Protein AF-X0VDY5-F1 (afdb_monomer)

Mean predicted aligned error: 6.78 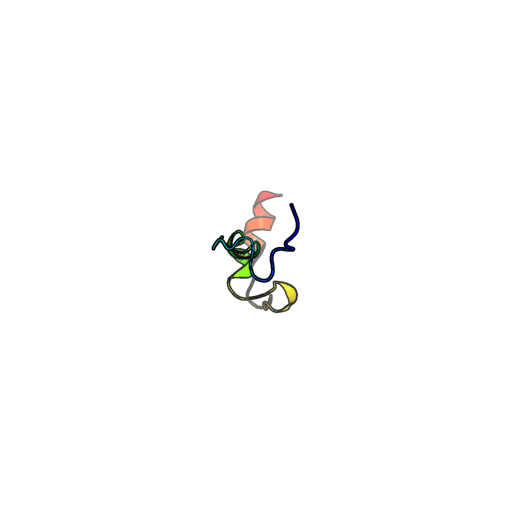Å

Secondary structure (D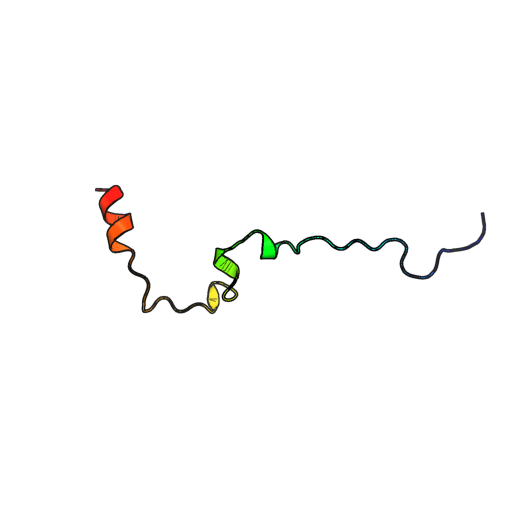SSP, 8-state):
------S-S-------GGGG-GGGTTS-GGGS--TT---HHHHHTT-

Organism: NCBI:txid412755

Sequence (47 aa):
GDRIPIGVLYKEERPVYRNNFPALEKGPLVRQSLERVDVKGLLKEFK

Foldseek 3Di:
DDDDDDDDPDDDDDDDPQVVDPVCPVHDPVPDDPPPPDCVVVVVVVD

Solvent-accessible surface area (backbone atoms only — not comparable to full-atom values): 3575 Å² total; per-residue (Å²): 141,89,77,83,88,81,78,85,90,76,86,82,93,69,85,55,80,67,76,78,38,77,86,44,72,91,38,62,68,94,77,56,83,63,92,83,66,81,60,68,70,67,61,57,76,79,107

Structure (mmCIF, N/CA/C/O backbone):
data_AF-X0VDY5-F1
#
_entry.id   AF-X0VDY5-F1
#
loop_
_atom_site.group_PDB
_atom_site.id
_atom_site.type_symbol
_atom_site.label_atom_id
_atom_site.label_alt_id
_atom_site.label_comp_id
_atom_site.label_asym_id
_atom_site.label_entity_id
_atom_site.label_seq_id
_atom_site.pdbx_PDB_ins_code
_atom_site.Cartn_x
_atom_site.Cartn_y
_atom_site.Cartn_z
_atom_site.occupancy
_atom_site.B_iso_or_equiv
_atom_site.auth_seq_id
_atom_site.auth_comp_id
_atom_site.auth_asym_id
_atom_site.auth_atom_id
_atom_site.pdbx_PDB_model_num
ATOM 1 N N . GLY A 1 1 ? 28.692 7.442 -33.628 1.00 66.06 1 GLY A N 1
ATOM 2 C CA . GLY A 1 1 ? 27.868 6.972 -32.504 1.00 66.06 1 GLY A CA 1
ATOM 3 C C . GLY A 1 1 ? 26.454 6.937 -33.006 1.00 66.06 1 GLY A C 1
ATOM 4 O O . GLY A 1 1 ? 25.798 7.960 -32.948 1.00 66.06 1 GLY A O 1
ATOM 5 N N . ASP A 1 2 ? 26.039 5.801 -33.572 1.00 80.56 2 ASP A N 1
ATOM 6 C CA . ASP A 1 2 ? 24.988 5.783 -34.608 1.00 80.56 2 ASP A CA 1
ATOM 7 C C . ASP A 1 2 ? 23.967 4.648 -34.429 1.00 80.56 2 ASP A C 1
ATOM 9 O O . ASP A 1 2 ? 23.336 4.212 -35.389 1.00 80.56 2 ASP A O 1
ATOM 13 N N . ARG A 1 3 ? 23.810 4.109 -33.213 1.00 82.56 3 ARG A N 1
ATOM 14 C CA . ARG A 1 3 ? 22.805 3.071 -32.926 1.00 82.56 3 ARG A CA 1
ATOM 15 C C . ARG A 1 3 ? 22.045 3.395 -31.647 1.00 82.56 3 ARG A C 1
ATOM 17 O O . ARG A 1 3 ? 22.650 3.560 -30.591 1.00 82.56 3 ARG A O 1
ATOM 24 N N . ILE A 1 4 ? 20.720 3.474 -31.766 1.00 89.06 4 ILE A N 1
ATOM 25 C CA . ILE A 1 4 ? 19.795 3.660 -30.645 1.00 89.06 4 ILE A CA 1
ATOM 26 C C . ILE A 1 4 ? 19.683 2.321 -29.902 1.00 89.06 4 ILE A C 1
ATOM 28 O O . ILE A 1 4 ? 19.393 1.310 -30.548 1.00 89.06 4 ILE A O 1
ATOM 32 N N . PRO A 1 5 ? 19.912 2.272 -28.578 1.00 88.75 5 PRO A N 1
ATOM 33 C CA . PRO A 1 5 ? 19.727 1.049 -27.814 1.00 88.75 5 PRO A CA 1
ATOM 34 C C . PRO A 1 5 ? 18.237 0.707 -27.739 1.00 88.75 5 PRO A C 1
ATOM 36 O O . PRO A 1 5 ? 17.418 1.524 -27.321 1.00 88.75 5 PRO A O 1
ATOM 39 N N . ILE A 1 6 ? 17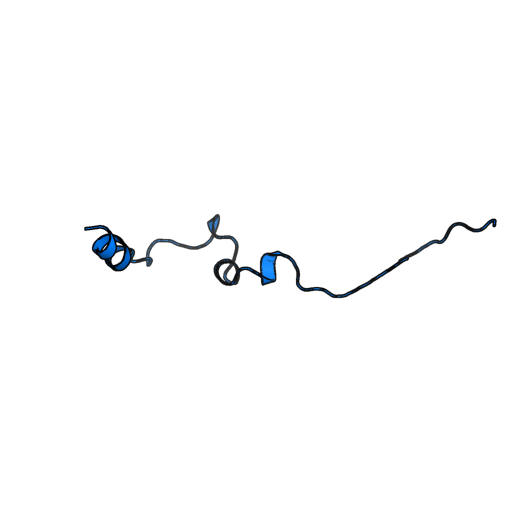.892 -0.509 -28.157 1.00 93.50 6 ILE A N 1
ATOM 40 C CA . ILE A 1 6 ? 16.526 -1.031 -28.126 1.00 93.50 6 ILE A CA 1
ATOM 41 C C . ILE A 1 6 ? 16.457 -2.130 -27.066 1.00 93.50 6 ILE A C 1
ATOM 43 O O . ILE A 1 6 ? 17.325 -2.999 -27.016 1.00 93.50 6 ILE A O 1
ATOM 47 N N . GLY A 1 7 ? 15.415 -2.104 -26.235 1.00 93.19 7 GLY A N 1
ATOM 48 C CA . GLY A 1 7 ? 15.171 -3.105 -25.197 1.00 93.19 7 GLY A CA 1
ATOM 49 C C . GLY A 1 7 ? 15.393 -2.581 -23.778 1.00 93.19 7 GLY A C 1
ATOM 50 O O . GLY A 1 7 ? 15.355 -1.379 -23.520 1.00 93.19 7 GLY A O 1
ATOM 51 N N . VAL A 1 8 ? 15.575 -3.506 -22.835 1.00 91.94 8 VAL A N 1
ATOM 52 C CA . VAL A 1 8 ? 15.764 -3.178 -21.418 1.00 91.94 8 VAL A CA 1
ATOM 53 C C . VAL A 1 8 ? 17.206 -2.740 -21.190 1.00 91.94 8 VAL A C 1
ATOM 55 O O . VAL A 1 8 ? 18.127 -3.548 -21.252 1.00 91.94 8 VAL A O 1
ATOM 58 N N . LEU A 1 9 ? 17.384 -1.453 -20.908 1.00 94.69 9 LEU A N 1
ATOM 59 C CA . LEU A 1 9 ? 18.687 -0.855 -20.601 1.00 94.69 9 LEU A CA 1
ATOM 60 C C . LEU A 1 9 ? 19.217 -1.291 -19.231 1.00 94.69 9 LEU A C 1
ATOM 62 O O . LEU A 1 9 ? 20.422 -1.419 -19.038 1.00 94.69 9 LEU A O 1
ATOM 66 N N . TYR A 1 10 ? 18.313 -1.495 -18.274 1.00 94.00 10 TYR A N 1
ATOM 67 C CA . TYR A 1 10 ? 18.649 -1.860 -16.908 1.00 94.00 10 TYR A CA 1
ATOM 68 C C . TYR A 1 10 ? 17.471 -2.564 -16.241 1.00 94.00 10 TYR A C 1
ATOM 70 O O . TYR A 1 10 ? 16.316 -2.170 -16.419 1.00 94.00 10 TYR A O 1
ATOM 78 N N . LYS A 1 11 ? 17.772 -3.595 -15.455 1.00 94.31 11 LYS A N 1
ATOM 79 C CA . LYS A 1 11 ? 16.809 -4.292 -14.609 1.00 94.31 11 LYS A CA 1
ATOM 80 C C . LYS A 1 11 ? 17.491 -4.645 -13.299 1.00 94.31 11 LYS A C 1
ATOM 82 O O . LYS A 1 11 ? 18.568 -5.229 -13.300 1.00 94.31 11 LYS A O 1
ATOM 87 N N . GLU A 1 12 ? 16.822 -4.335 -12.203 1.00 96.50 12 GLU A N 1
ATOM 88 C CA . GLU A 1 12 ? 17.221 -4.744 -10.866 1.00 96.50 12 GLU A CA 1
ATOM 89 C C . GLU A 1 12 ? 15.968 -5.104 -10.077 1.00 96.50 12 GLU A C 1
ATOM 91 O O . GLU A 1 12 ? 14.912 -4.489 -10.249 1.00 96.50 12 GLU A O 1
ATOM 96 N N . GLU A 1 13 ? 16.081 -6.114 -9.223 1.00 94.50 13 GLU A N 1
ATOM 97 C CA . GLU A 1 13 ?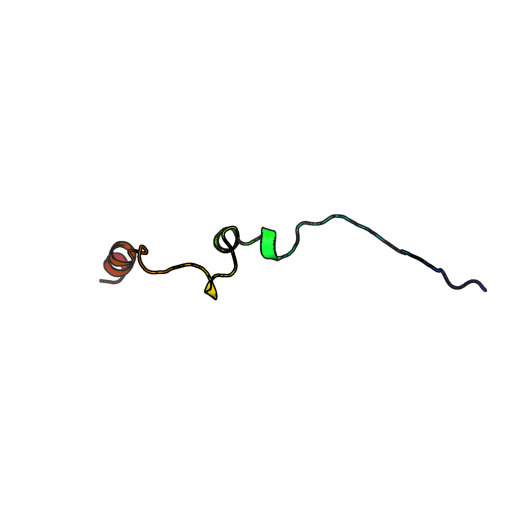 15.014 -6.499 -8.311 1.00 94.50 13 GLU A CA 1
ATOM 98 C C . GLU A 1 13 ? 15.241 -5.811 -6.968 1.00 94.50 13 GLU A C 1
ATOM 100 O O . GLU A 1 13 ? 16.232 -6.050 -6.282 1.00 94.50 13 GLU A O 1
ATOM 105 N N . ARG A 1 14 ? 14.312 -4.929 -6.598 1.00 94.44 14 ARG A N 1
ATOM 106 C CA . ARG A 1 14 ? 14.287 -4.251 -5.300 1.00 94.44 14 ARG A CA 1
ATOM 107 C C . ARG A 1 14 ? 12.939 -4.485 -4.629 1.00 94.44 14 ARG A C 1
ATOM 109 O O . ARG A 1 14 ? 11.937 -4.655 -5.332 1.00 94.44 14 ARG A O 1
ATOM 116 N N . PRO A 1 15 ? 12.872 -4.447 -3.287 1.00 91.50 15 PRO A N 1
ATOM 117 C CA . PRO A 1 15 ? 11.595 -4.421 -2.593 1.00 91.50 15 PRO A CA 1
ATOM 118 C C . PRO A 1 15 ? 10.725 -3.281 -3.128 1.00 91.50 15 PRO A C 1
ATOM 120 O O . PRO A 1 15 ? 11.177 -2.140 -3.251 1.00 91.50 15 PRO A O 1
ATOM 123 N N . VAL A 1 16 ? 9.465 -3.578 -3.448 1.00 91.56 16 VAL A N 1
ATOM 124 C CA . VAL A 1 16 ? 8.506 -2.532 -3.818 1.00 91.56 16 VAL A CA 1
ATOM 125 C C . VAL A 1 16 ? 8.205 -1.667 -2.598 1.00 91.56 16 VAL A C 1
ATOM 127 O O . VAL A 1 16 ? 8.237 -2.158 -1.473 1.00 91.56 16 VAL A O 1
ATOM 130 N N . TYR A 1 17 ? 7.856 -0.393 -2.800 1.00 91.81 17 TYR A N 1
ATOM 131 C CA . TYR A 1 17 ? 7.593 0.563 -1.711 1.00 91.81 17 TYR A CA 1
ATOM 132 C C . TYR A 1 17 ? 6.678 -0.001 -0.614 1.00 91.81 17 TYR A C 1
ATOM 134 O O . TYR A 1 17 ? 6.938 0.175 0.573 1.00 91.81 17 TYR A O 1
ATOM 142 N N . ARG A 1 18 ? 5.641 -0.744 -1.018 1.00 89.69 18 ARG A N 1
ATOM 143 C CA . ARG A 1 18 ? 4.672 -1.377 -0.118 1.00 89.69 18 ARG A CA 1
ATOM 144 C C . ARG A 1 18 ? 5.295 -2.383 0.854 1.00 89.69 18 ARG A C 1
ATOM 146 O O . ARG A 1 18 ? 4.793 -2.511 1.964 1.00 89.69 18 ARG A O 1
ATOM 153 N N . ASN A 1 19 ? 6.383 -3.047 0.468 1.00 91.12 19 ASN A N 1
ATOM 154 C CA . ASN A 1 19 ? 7.077 -4.021 1.312 1.00 91.12 19 ASN A CA 1
ATOM 155 C C . ASN A 1 19 ? 7.710 -3.370 2.549 1.00 91.12 19 ASN A C 1
ATOM 157 O O . ASN A 1 19 ? 8.026 -4.069 3.501 1.00 91.12 19 ASN A O 1
ATOM 161 N N . ASN A 1 20 ? 7.861 -2.043 2.563 1.00 94.06 20 ASN A N 1
ATOM 162 C CA . ASN A 1 20 ? 8.380 -1.315 3.719 1.00 94.06 20 ASN A CA 1
ATOM 163 C C . ASN A 1 20 ? 7.319 -1.066 4.807 1.00 94.06 20 ASN A C 1
ATOM 165 O O . ASN A 1 20 ? 7.644 -0.508 5.851 1.00 94.06 20 ASN A O 1
ATOM 169 N N . PHE A 1 21 ? 6.055 -1.443 4.579 1.00 95.44 21 PHE A N 1
ATOM 170 C CA . PHE A 1 21 ? 4.944 -1.149 5.485 1.00 95.44 21 PHE A CA 1
ATOM 171 C C . PHE A 1 21 ? 4.266 -2.438 5.965 1.00 95.44 21 PHE A C 1
ATOM 173 O O . PHE A 1 21 ? 3.325 -2.903 5.313 1.00 95.44 21 PHE A O 1
ATOM 180 N N . PRO A 1 22 ? 4.656 -2.977 7.138 1.00 93.12 22 PRO A N 1
ATOM 181 C CA . PRO A 1 22 ? 4.047 -4.187 7.703 1.00 93.12 22 PRO A CA 1
ATOM 182 C C . PRO A 1 22 ? 2.520 -4.084 7.854 1.00 93.12 22 PRO A C 1
ATOM 184 O O . PRO A 1 22 ? 1.781 -5.034 7.612 1.00 93.12 22 PRO A O 1
ATOM 187 N N . ALA A 1 23 ? 2.005 -2.886 8.153 1.00 92.56 23 ALA A N 1
ATOM 188 C CA . ALA A 1 23 ? 0.565 -2.632 8.257 1.00 92.56 23 ALA A CA 1
ATOM 189 C C . ALA A 1 23 ? -0.221 -2.911 6.953 1.00 92.56 23 ALA A C 1
ATOM 191 O O . ALA A 1 23 ? -1.440 -3.094 6.988 1.00 92.56 23 ALA A O 1
ATOM 192 N N . LEU A 1 24 ? 0.456 -2.945 5.798 1.00 93.81 24 LEU A N 1
ATOM 193 C CA . LEU A 1 24 ? -0.152 -3.165 4.482 1.00 93.81 24 LEU A CA 1
ATOM 194 C C . LEU A 1 24 ? -0.051 -4.614 3.984 1.00 93.81 24 LEU A C 1
ATOM 196 O O . LEU A 1 24 ? -0.539 -4.892 2.878 1.00 93.81 24 LEU A O 1
ATOM 200 N N . GLU A 1 25 ? 0.540 -5.525 4.767 1.00 92.00 25 GLU A N 1
ATOM 201 C CA . GLU A 1 25 ? 0.688 -6.949 4.422 1.00 92.00 25 GLU A CA 1
ATOM 202 C C . GLU A 1 25 ? -0.662 -7.604 4.119 1.00 92.00 25 GLU A C 1
ATOM 204 O O . GLU A 1 25 ? -0.818 -8.307 3.124 1.00 92.00 25 GLU A O 1
ATOM 209 N N . LYS A 1 26 ? -1.681 -7.294 4.928 1.00 91.81 26 LYS A N 1
ATOM 210 C CA . LYS A 1 26 ? -3.039 -7.842 4.782 1.00 91.81 26 LYS A CA 1
ATOM 211 C C . LYS A 1 26 ? -3.847 -7.212 3.646 1.00 91.81 26 LYS A C 1
ATOM 213 O O . LYS A 1 26 ? -4.947 -7.671 3.353 1.00 91.81 26 LYS A O 1
ATOM 218 N N . GLY A 1 27 ? -3.352 -6.143 3.023 1.00 92.69 27 GLY A N 1
ATOM 219 C CA . GLY A 1 27 ? -4.129 -5.363 2.061 1.00 92.69 27 GLY A CA 1
ATOM 220 C C . GLY A 1 27 ? -4.010 -3.850 2.265 1.00 92.69 27 GLY A C 1
ATOM 221 O O . GLY A 1 27 ? -3.433 -3.398 3.252 1.00 92.69 27 GLY A O 1
ATOM 222 N N . PRO A 1 28 ? -4.577 -3.040 1.357 1.00 93.44 28 PRO A N 1
ATOM 223 C CA . PRO A 1 28 ? -4.755 -1.607 1.586 1.00 93.44 28 PRO A CA 1
ATOM 224 C C . PRO A 1 28 ? -5.605 -1.352 2.839 1.00 93.44 28 PRO A C 1
ATOM 226 O O . PRO A 1 28 ? -6.619 -2.025 3.012 1.00 93.44 28 PRO A O 1
ATOM 229 N N . LEU A 1 29 ? -5.249 -0.356 3.660 1.00 93.31 29 LEU A N 1
ATOM 230 C CA . LEU A 1 29 ? -5.953 -0.046 4.920 1.00 93.31 29 LEU A CA 1
ATOM 231 C C . LEU A 1 29 ? -7.463 0.157 4.735 1.00 93.31 29 LEU A C 1
ATOM 233 O O . LEU A 1 29 ? -8.246 -0.329 5.537 1.00 93.31 29 LEU A O 1
ATOM 237 N N . VAL A 1 30 ? -7.878 0.791 3.634 1.00 94.50 30 VAL A N 1
ATOM 238 C CA . VAL A 1 30 ? -9.295 1.046 3.305 1.00 94.50 30 VAL A CA 1
ATO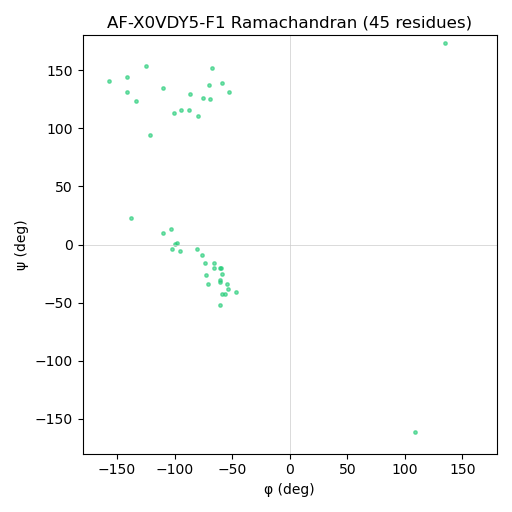M 239 C C . VAL A 1 30 ? -10.141 -0.228 3.168 1.00 94.50 30 VAL A C 1
ATOM 241 O O . VAL A 1 30 ? -11.362 -0.171 3.245 1.00 94.50 30 VAL A O 1
ATOM 244 N N . ARG A 1 31 ? -9.506 -1.385 2.945 1.00 95.50 31 ARG A N 1
ATOM 245 C CA . ARG A 1 31 ? -10.182 -2.685 2.816 1.00 95.50 31 ARG A CA 1
ATOM 246 C C . ARG A 1 31 ? -10.072 -3.541 4.076 1.00 95.50 31 ARG A C 1
ATOM 248 O O . ARG A 1 31 ? -10.616 -4.640 4.098 1.00 95.50 31 ARG A O 1
ATOM 255 N N . GLN A 1 32 ? -9.343 -3.085 5.091 1.00 94.06 32 GLN A N 1
ATOM 256 C CA . GLN A 1 32 ? -9.179 -3.822 6.338 1.00 94.06 32 GLN A CA 1
ATOM 257 C C . GLN A 1 32 ? -10.336 -3.473 7.288 1.00 94.06 32 GLN A C 1
ATOM 259 O O . GLN A 1 32 ? -10.635 -2.301 7.499 1.00 94.06 32 GLN A O 1
ATOM 264 N N . SER A 1 33 ? -11.004 -4.491 7.846 1.00 93.12 33 SER A N 1
ATOM 265 C CA . SER A 1 33 ? -12.129 -4.291 8.774 1.00 93.12 33 SER A CA 1
ATOM 266 C C . SER A 1 33 ? -11.659 -3.733 10.119 1.00 93.12 33 SER A C 1
ATOM 268 O O . SER A 1 33 ? -10.672 -4.207 10.686 1.00 93.12 33 SER A O 1
ATOM 270 N N . LEU A 1 34 ? -12.407 -2.759 10.647 1.00 91.00 34 LEU A N 1
ATOM 271 C CA . LEU A 1 34 ? -12.162 -2.133 11.950 1.00 91.00 34 LEU A CA 1
ATOM 272 C C . LEU A 1 34 ? -12.987 -2.752 13.089 1.00 91.00 34 LEU A 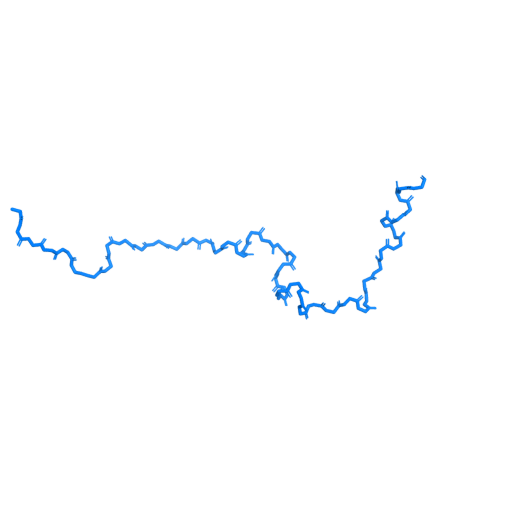C 1
ATOM 274 O O . LEU A 1 34 ? -12.770 -2.412 14.247 1.00 91.00 34 LEU A O 1
ATOM 278 N N . GLU A 1 35 ? -13.904 -3.678 12.796 1.00 92.19 35 GLU A N 1
ATOM 279 C CA . GLU A 1 35 ? -14.879 -4.214 13.767 1.00 92.19 35 GLU A CA 1
ATOM 280 C C . GLU A 1 35 ? -14.240 -4.870 14.999 1.00 92.19 35 GLU A C 1
ATOM 282 O O . GLU A 1 35 ? -14.858 -4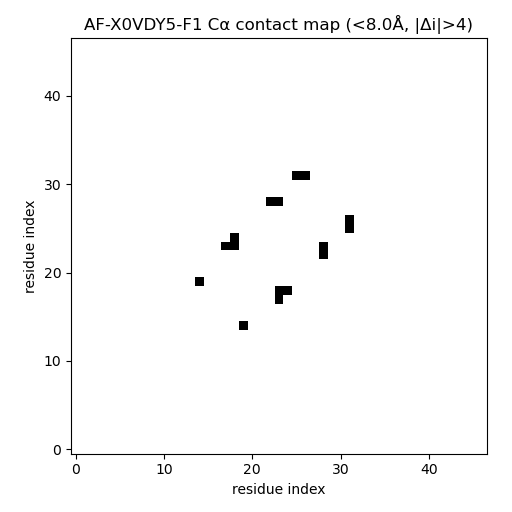.951 16.057 1.00 92.19 35 GLU A O 1
ATOM 287 N N . ARG A 1 36 ? -13.003 -5.358 14.864 1.00 86.81 36 ARG A N 1
ATOM 288 C CA . ARG A 1 36 ? -12.270 -6.078 15.918 1.00 86.81 36 ARG A CA 1
ATOM 289 C C . ARG A 1 36 ? -11.089 -5.287 16.486 1.00 86.81 36 ARG A C 1
ATOM 291 O O . ARG A 1 36 ? -10.265 -5.863 17.193 1.00 86.81 36 ARG A O 1
ATOM 298 N N . VAL A 1 37 ? -10.963 -4.003 16.151 1.00 90.44 37 VAL A N 1
ATOM 299 C CA . VAL A 1 37 ? -9.853 -3.157 16.608 1.00 90.44 37 VAL A CA 1
ATOM 300 C C . VAL A 1 37 ? -10.212 -2.531 17.957 1.00 90.44 37 VAL A C 1
ATOM 302 O O . VAL A 1 37 ? -11.143 -1.734 18.044 1.00 90.44 37 VAL A O 1
ATOM 305 N N . ASP A 1 38 ? -9.466 -2.871 19.012 1.00 90.62 38 ASP A N 1
ATOM 306 C CA . ASP A 1 38 ? -9.606 -2.249 20.335 1.00 90.62 38 ASP A CA 1
ATOM 307 C C . ASP A 1 38 ? -8.516 -1.192 20.564 1.00 90.62 38 ASP A C 1
ATOM 309 O O . ASP A 1 38 ? -7.334 -1.509 20.685 1.00 90.62 38 ASP A O 1
ATOM 313 N N . VAL A 1 39 ? -8.928 0.076 20.640 1.00 92.19 39 VAL A N 1
ATOM 314 C CA . VAL A 1 39 ? -8.043 1.230 20.882 1.00 92.19 39 VAL A CA 1
ATOM 315 C C . VAL A 1 39 ? -8.052 1.707 22.338 1.00 92.19 39 VAL A C 1
ATOM 317 O O . VAL A 1 39 ? -7.362 2.669 22.676 1.00 92.19 39 VAL A O 1
ATOM 320 N N . LYS A 1 40 ? -8.817 1.061 23.232 1.00 92.94 40 LYS A N 1
ATOM 321 C CA . LYS A 1 40 ? -8.963 1.508 24.632 1.00 92.94 40 LYS A CA 1
ATOM 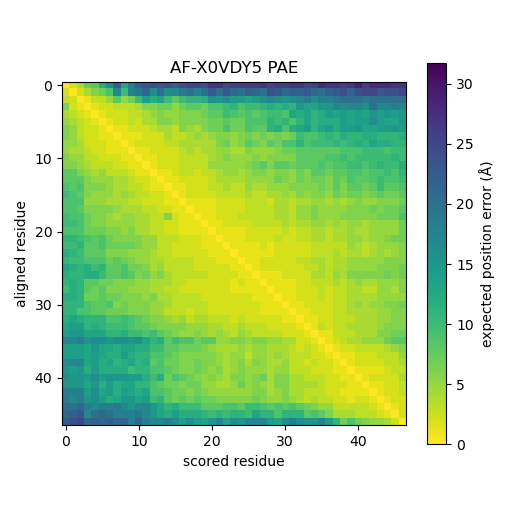322 C C . LYS A 1 40 ? -7.639 1.536 25.390 1.00 92.94 40 LYS A C 1
ATOM 324 O O . LYS A 1 40 ? -7.491 2.366 26.282 1.00 92.94 40 LYS A O 1
ATOM 329 N N . GLY A 1 41 ? -6.710 0.635 25.064 1.00 92.62 41 GLY A N 1
ATOM 330 C CA . GLY A 1 41 ? -5.363 0.620 25.639 1.00 92.62 41 GLY A CA 1
ATOM 331 C C . GLY A 1 41 ? -4.610 1.915 25.342 1.00 92.62 41 GLY A C 1
ATOM 332 O O . GLY A 1 41 ? -4.196 2.596 26.273 1.00 92.62 41 GLY A O 1
ATOM 333 N N . LEU A 1 42 ? -4.563 2.305 24.065 1.00 91.44 42 LEU A N 1
ATOM 334 C CA . LEU A 1 42 ? -3.898 3.526 23.603 1.00 91.44 42 LEU A CA 1
ATOM 335 C C . LEU A 1 42 ? -4.474 4.780 24.276 1.00 91.44 42 LEU A C 1
ATOM 337 O O . LEU A 1 42 ? -3.736 5.644 24.726 1.00 91.44 42 LEU A O 1
ATOM 341 N N . LEU A 1 43 ? -5.801 4.866 24.405 1.00 93.19 43 LEU A N 1
ATOM 342 C CA . LEU A 1 43 ? -6.463 6.034 25.002 1.00 93.19 43 LEU A CA 1
ATOM 343 C C . LEU A 1 43 ? -6.164 6.230 26.496 1.00 93.19 4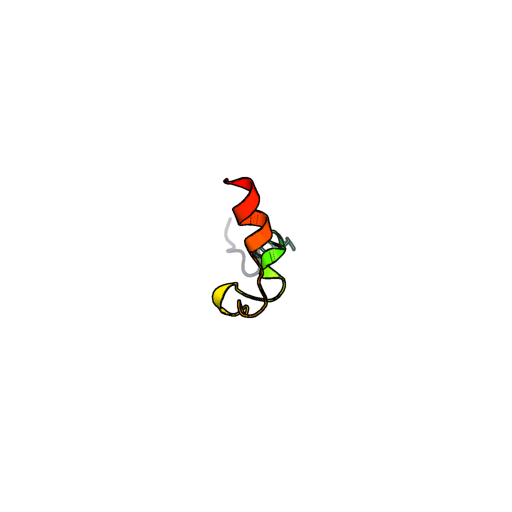3 LEU A C 1
ATOM 345 O O . LEU A 1 43 ? -6.365 7.329 27.009 1.00 93.19 43 LEU A O 1
ATOM 349 N N . LYS A 1 44 ? -5.724 5.191 27.215 1.00 94.69 44 LYS A N 1
ATOM 350 C CA . LYS A 1 44 ? -5.357 5.318 28.634 1.00 94.69 44 LYS A CA 1
ATOM 351 C C . LYS A 1 44 ? -4.042 6.069 28.833 1.00 94.69 44 LYS A C 1
ATOM 353 O O . LYS A 1 44 ? -3.879 6.672 29.882 1.00 94.69 44 LYS A O 1
ATOM 358 N N . GLU A 1 45 ? -3.146 6.044 27.849 1.00 92.38 45 GLU A N 1
ATOM 359 C CA . GLU A 1 45 ? -1.828 6.694 27.918 1.00 92.38 45 GLU A CA 1
ATOM 360 C C . GLU A 1 45 ? -1.910 8.226 27.806 1.00 92.38 45 GLU A C 1
ATOM 362 O O . GLU A 1 45 ? -0.966 8.921 28.164 1.00 92.38 45 GLU A O 1
ATOM 367 N N . PHE A 1 46 ? -3.046 8.756 27.338 1.00 87.88 46 PHE A N 1
ATOM 368 C CA . PHE A 1 46 ? -3.293 10.191 27.151 1.00 87.88 46 PHE A CA 1
ATOM 369 C C . PHE A 1 46 ? -4.174 10.812 28.250 1.00 87.88 46 PHE A C 1
ATOM 371 O O . PHE A 1 46 ? -4.704 11.909 28.058 1.00 87.88 46 PHE A O 1
ATOM 378 N N . LYS A 1 47 ? -4.387 10.104 29.366 1.00 68.38 47 LYS A N 1
ATOM 379 C CA . LYS A 1 47 ? -5.154 10.588 30.523 1.00 68.38 47 LYS A CA 1
ATOM 380 C C . LYS A 1 47 ? -4.264 11.094 31.646 1.00 68.38 47 LYS A C 1
ATOM 382 O O . LYS A 1 47 ? -3.176 10.515 31.836 1.00 68.38 47 LYS A O 1
#

Radius of gyration: 22.28 Å; Cα contacts (8 Å, |Δi|>4): 8; chains: 1; bounding box: 43×18×65 Å

pLDDT: mean 90.98, std 5.81, range [66.06, 96.5]